Protein AF-A0A9D3YVD2-F1 (afdb_monomer_lite)

Secondary structure (DSSP, 8-state):
--GGG-PPPHHHHHHHHHHHHH--EE---S--BTTS------EES-SSEEEEEE--TT-SBPEEEEEE--

Sequence (70 aa):
MNIDQIQPSKCLKLYAFLQKRMNAVPALCEETTDYHSALDHIYTTEISYNTGVLEAYWSDHKMTWISLFL

Foldseek 3Di:
DDPVPDDDDPVVVVQCCCCPPVVWDWQDDAQFFPVRHDPDTDIDNAPDKHKDWAADPPDRGTDIDMDGDD

Radius of gyration: 15.01 Å; chains: 1; bounding box: 41×30×37 Å

Organism: Dreissena polymorpha (NCBI:txid45954)

pLDDT: mean 87.33, std 10.3, range [56.41, 96.94]

Structure (mmCIF, N/CA/C/O backbone):
data_AF-A0A9D3YVD2-F1
#
_entry.id   AF-A0A9D3YVD2-F1
#
loop_
_atom_site.group_PDB
_atom_site.id
_atom_site.type_symbol
_atom_site.label_atom_id
_atom_site.label_alt_id
_atom_site.label_comp_id
_atom_site.label_asym_id
_atom_site.label_entity_id
_atom_site.label_seq_id
_atom_site.pdbx_PDB_ins_code
_atom_site.Cartn_x
_atom_site.Cartn_y
_atom_site.Cartn_z
_atom_site.occupancy
_atom_site.B_iso_or_equiv
_atom_site.auth_seq_id
_atom_site.auth_comp_id
_atom_site.auth_asym_id
_atom_site.auth_atom_id
_atom_site.pdbx_PDB_model_num
ATOM 1 N N . MET A 1 1 ? 23.987 19.839 14.845 1.00 56.41 1 MET A N 1
ATOM 2 C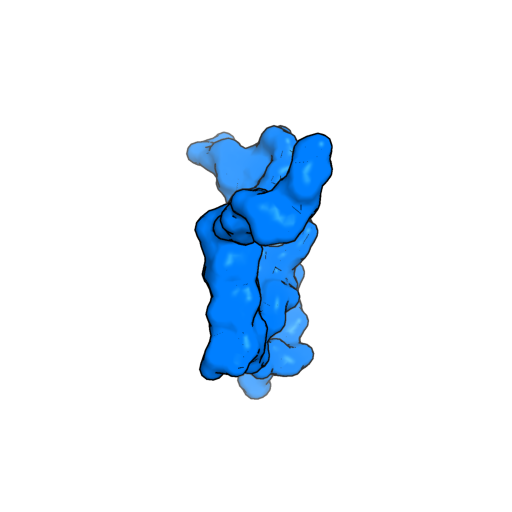 CA . MET A 1 1 ? 22.675 20.126 14.225 1.00 56.41 1 MET A CA 1
ATOM 3 C C . MET A 1 1 ? 21.617 19.738 15.246 1.00 56.41 1 MET A C 1
ATOM 5 O O . MET A 1 1 ? 21.663 18.606 15.706 1.00 56.41 1 MET A O 1
ATOM 9 N N . ASN A 1 2 ? 20.779 20.676 15.699 1.00 56.53 2 ASN A N 1
ATOM 10 C CA . ASN A 1 2 ? 19.744 20.387 16.695 1.00 56.53 2 ASN A CA 1
ATOM 11 C C . ASN A 1 2 ? 18.559 19.701 15.992 1.00 56.53 2 ASN A C 1
ATOM 13 O O . ASN A 1 2 ? 17.960 20.288 15.092 1.00 56.53 2 ASN A O 1
ATOM 17 N N . ILE A 1 3 ? 18.271 18.454 16.370 1.00 59.62 3 ILE A N 1
ATOM 18 C CA . ILE A 1 3 ? 17.231 17.611 15.758 1.00 59.62 3 ILE A CA 1
ATOM 19 C C . ILE A 1 3 ? 15.836 18.236 15.950 1.00 59.62 3 ILE A C 1
ATOM 21 O O . ILE A 1 3 ? 14.971 18.080 15.091 1.00 59.62 3 ILE A O 1
ATOM 25 N N . ASP A 1 4 ? 15.655 19.048 16.995 1.00 64.50 4 ASP A N 1
ATOM 26 C CA . ASP A 1 4 ? 14.379 19.677 17.359 1.00 64.50 4 ASP A CA 1
ATOM 27 C C . ASP A 1 4 ? 13.894 20.742 16.357 1.00 64.50 4 ASP A C 1
ATOM 29 O O . ASP A 1 4 ? 12.748 21.185 16.414 1.00 64.50 4 ASP A O 1
ATOM 33 N N . GLN A 1 5 ? 14.750 21.174 15.425 1.00 65.00 5 GLN A N 1
ATOM 34 C CA . GLN A 1 5 ? 14.406 22.169 14.399 1.00 65.00 5 GLN A CA 1
ATOM 35 C C . GLN A 1 5 ? 13.989 21.546 13.062 1.00 65.00 5 GLN A C 1
ATOM 37 O O . GLN A 1 5 ? 13.588 22.268 12.143 1.00 65.00 5 GLN A O 1
ATOM 42 N N . ILE A 1 6 ? 14.067 20.220 12.927 1.00 69.38 6 ILE A N 1
ATOM 43 C CA . ILE A 1 6 ? 13.705 19.540 11.686 1.00 69.38 6 ILE A CA 1
ATOM 44 C C . ILE A 1 6 ? 12.182 19.461 11.606 1.00 69.38 6 ILE A C 1
ATOM 46 O O . ILE A 1 6 ? 11.526 18.671 12.283 1.00 69.38 6 ILE A O 1
ATOM 50 N N . GLN A 1 7 ? 11.605 20.308 10.755 1.00 73.75 7 GLN A N 1
ATOM 51 C CA . GLN A 1 7 ? 10.182 20.253 10.455 1.00 73.75 7 GLN A CA 1
ATOM 52 C C . GLN A 1 7 ? 9.837 18.897 9.826 1.00 73.75 7 GLN A C 1
ATOM 54 O O . GLN A 1 7 ? 10.491 18.493 8.861 1.00 73.75 7 GLN A O 1
ATOM 59 N N . PRO A 1 8 ? 8.790 18.208 10.314 1.00 75.12 8 PRO A N 1
ATOM 60 C CA . PRO A 1 8 ? 8.399 16.942 9.728 1.00 75.12 8 PRO A CA 1
ATOM 61 C C . PRO A 1 8 ? 7.963 17.140 8.277 1.00 75.12 8 PRO A C 1
ATOM 63 O O . PRO A 1 8 ? 7.332 18.150 7.932 1.00 75.12 8 PRO A O 1
ATOM 66 N N . SER A 1 9 ? 8.305 16.169 7.428 1.00 80.44 9 SER A N 1
ATOM 67 C CA . SER A 1 9 ? 7.939 16.187 6.014 1.00 80.44 9 SER A CA 1
ATOM 68 C C . SER A 1 9 ? 6.418 16.270 5.847 1.00 80.44 9 SER A C 1
ATOM 70 O O . SER A 1 9 ? 5.646 15.892 6.734 1.00 80.44 9 SER A O 1
ATOM 72 N N . LYS A 1 10 ? 5.961 16.761 4.689 1.00 79.56 10 LYS A N 1
ATOM 73 C CA . LYS A 1 10 ? 4.523 16.817 4.374 1.00 79.56 10 LYS A CA 1
ATOM 74 C C . LYS A 1 10 ? 3.867 15.434 4.496 1.00 79.56 10 LYS A C 1
ATOM 76 O O . LYS A 1 10 ? 2.778 15.343 5.050 1.00 79.56 10 LYS A O 1
ATOM 81 N N . CYS A 1 11 ? 4.560 14.374 4.074 1.00 72.62 11 CYS A N 1
ATOM 82 C CA . CYS A 1 11 ? 4.081 12.996 4.182 1.00 72.62 11 CYS A CA 1
ATOM 83 C C . CYS A 1 11 ? 3.917 12.554 5.642 1.00 72.62 11 CYS A C 1
ATOM 85 O O . CYS A 1 11 ? 2.886 11.990 5.994 1.00 72.62 11 CYS A O 1
ATOM 87 N N . LEU A 1 12 ? 4.872 12.885 6.522 1.00 78.69 12 LEU A N 1
ATOM 88 C CA . LEU A 1 12 ? 4.761 12.541 7.944 1.00 78.69 12 LEU A CA 1
ATOM 89 C C . LEU A 1 12 ? 3.606 13.293 8.623 1.00 78.69 12 LEU A C 1
ATOM 91 O O . LEU A 1 12 ? 2.903 12.737 9.465 1.00 78.69 12 LEU A O 1
ATOM 95 N N . LYS A 1 13 ? 3.374 14.551 8.225 1.00 85.44 13 LYS A N 1
ATOM 96 C CA . LYS A 1 13 ? 2.227 15.344 8.693 1.00 85.44 13 LYS A CA 1
ATOM 97 C C . LYS A 1 13 ? 0.895 14.751 8.218 1.00 85.44 13 LYS A C 1
ATOM 99 O O . LYS A 1 13 ? -0.036 14.671 9.017 1.00 85.44 13 LYS A O 1
ATOM 104 N N . LEU A 1 14 ? 0.813 14.310 6.961 1.00 81.12 14 LEU A N 1
ATOM 105 C CA . LEU A 1 14 ? -0.371 13.642 6.410 1.00 81.12 14 LEU A CA 1
ATOM 106 C C . LEU A 1 14 ? -0.656 12.320 7.136 1.00 81.12 14 LEU A C 1
ATOM 108 O O . LEU A 1 14 ? -1.778 12.106 7.582 1.00 81.12 14 LEU A O 1
ATOM 112 N N . TYR A 1 15 ? 0.364 11.485 7.338 1.00 81.19 15 TYR A N 1
ATOM 113 C CA . TYR A 1 15 ? 0.238 10.227 8.074 1.00 81.19 15 TYR A CA 1
ATOM 114 C C . TYR A 1 15 ? -0.290 10.442 9.498 1.00 81.19 15 TYR A C 1
ATOM 116 O O . TYR A 1 15 ? -1.263 9.816 9.918 1.00 81.19 15 TYR A O 1
ATOM 124 N N . ALA A 1 16 ? 0.299 11.400 10.222 1.00 84.69 16 ALA A N 1
ATOM 125 C CA . ALA A 1 16 ? -0.143 11.747 11.567 1.00 84.69 16 ALA A CA 1
ATOM 126 C C . ALA A 1 16 ? -1.592 12.261 11.594 1.00 84.69 16 ALA A C 1
ATOM 128 O O . ALA A 1 16 ? -2.318 11.987 12.550 1.00 84.69 16 ALA A O 1
ATOM 129 N N . PHE A 1 17 ? -2.022 12.997 10.564 1.00 86.56 17 PHE A N 1
ATOM 130 C CA . PHE A 1 17 ? -3.408 13.438 10.428 1.00 86.56 17 PHE A CA 1
ATOM 131 C C . PHE A 1 17 ? -4.357 12.253 10.210 1.00 86.56 17 PHE A C 1
ATOM 133 O O . PHE A 1 17 ? -5.325 12.122 10.957 1.00 86.56 17 PHE A O 1
ATOM 140 N N . LEU A 1 18 ? -4.064 11.373 9.249 1.00 87.69 18 LEU A N 1
ATOM 141 C CA . LEU A 1 18 ? -4.910 10.223 8.910 1.00 87.69 18 LEU A CA 1
ATOM 142 C C . LEU A 1 18 ? -5.090 9.277 10.106 1.00 87.69 18 LEU A C 1
ATOM 144 O O . LEU A 1 18 ? -6.223 8.933 10.446 1.00 87.69 18 LEU A O 1
ATOM 148 N N . GLN A 1 19 ? -4.005 8.967 10.823 1.00 84.81 19 GLN A N 1
ATOM 149 C CA . GLN A 1 19 ? -4.079 8.147 12.033 1.00 84.81 19 GLN A CA 1
ATOM 150 C C . GLN A 1 19 ? -4.844 8.838 13.166 1.00 84.81 19 GLN A C 1
ATOM 152 O O . GLN A 1 19 ? -5.770 8.263 13.729 1.00 84.81 19 GLN A O 1
ATOM 157 N N . LYS A 1 20 ? -4.478 10.077 13.529 1.00 88.2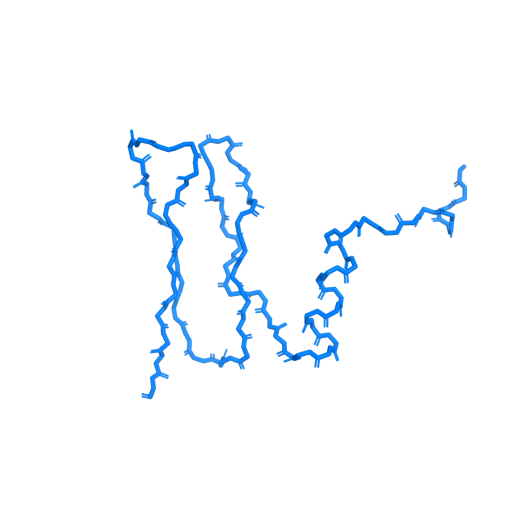5 20 LYS A N 1
ATOM 158 C CA . LYS A 1 20 ? -5.033 10.717 14.737 1.00 88.25 20 LYS A CA 1
ATOM 159 C C . LYS A 1 20 ? -6.449 11.247 14.560 1.00 88.25 20 LYS A C 1
ATOM 161 O O . LYS A 1 20 ? -7.168 11.366 15.547 1.00 88.25 20 LYS A O 1
ATOM 166 N N . ARG A 1 21 ? -6.821 11.670 13.350 1.00 87.94 21 ARG A N 1
ATOM 167 C CA . ARG A 1 21 ? -8.113 12.325 13.096 1.00 87.94 21 ARG A CA 1
ATOM 168 C C . ARG A 1 21 ? -9.133 11.401 12.465 1.00 87.94 21 ARG A C 1
ATOM 170 O O . ARG A 1 21 ? -10.309 11.574 12.754 1.00 87.94 21 ARG A O 1
ATOM 177 N N . MET A 1 22 ? -8.701 10.456 11.634 1.00 87.25 22 MET A N 1
ATOM 178 C CA . MET A 1 22 ? -9.622 9.557 10.934 1.00 87.25 22 MET A CA 1
ATOM 179 C C . MET A 1 22 ? -9.585 8.127 11.465 1.00 87.25 22 MET A C 1
ATOM 181 O O . MET A 1 22 ? -10.368 7.309 11.004 1.00 87.25 22 MET A O 1
ATOM 185 N N . ASN A 1 23 ? -8.695 7.821 12.419 1.00 89.06 23 ASN A N 1
ATOM 186 C CA . ASN A 1 23 ? -8.446 6.456 12.888 1.00 89.06 23 ASN A CA 1
ATOM 187 C C . ASN A 1 23 ? -8.130 5.487 11.731 1.00 89.06 23 ASN A C 1
ATOM 189 O O . ASN A 1 23 ? -8.412 4.295 11.809 1.00 89.06 23 ASN A O 1
ATOM 193 N N . ALA A 1 24 ? -7.579 6.023 10.639 1.00 91.50 24 ALA A N 1
ATOM 194 C CA . ALA A 1 24 ? -7.250 5.258 9.453 1.00 91.50 24 ALA A CA 1
ATOM 195 C C . ALA A 1 24 ? -5.825 4.720 9.578 1.00 91.50 24 ALA A C 1
ATOM 197 O O . ALA A 1 24 ? -4.900 5.446 9.959 1.00 91.50 24 ALA A O 1
ATOM 198 N N . VAL A 1 25 ? -5.646 3.452 9.231 1.00 89.50 25 VAL A N 1
ATOM 199 C CA . VAL A 1 25 ? -4.352 2.768 9.227 1.00 89.50 25 VAL A CA 1
ATOM 200 C C . VAL A 1 25 ? -3.896 2.520 7.789 1.00 89.50 25 VAL A C 1
ATOM 202 O O . VAL A 1 25 ? -4.739 2.408 6.894 1.00 89.50 25 VAL A O 1
ATOM 205 N N . PRO A 1 26 ? -2.578 2.486 7.525 1.00 89.94 26 PRO A N 1
ATOM 206 C CA . PRO A 1 26 ? -2.074 2.115 6.208 1.00 89.94 26 PRO A CA 1
ATOM 207 C C . PRO A 1 26 ? -2.466 0.667 5.890 1.00 89.94 26 PRO A C 1
ATOM 209 O O . PRO A 1 26 ? -2.173 -0.248 6.657 1.00 89.94 26 PRO A O 1
ATOM 212 N N . ALA A 1 27 ? -3.136 0.477 4.758 1.00 92.88 27 ALA A N 1
ATOM 213 C CA . ALA A 1 27 ? -3.604 -0.816 4.272 1.00 92.88 27 ALA A CA 1
ATOM 214 C C . ALA A 1 27 ? -2.617 -1.475 3.299 1.00 92.88 27 ALA A C 1
ATOM 216 O O . ALA A 1 27 ? -2.630 -2.692 3.142 1.00 92.88 27 ALA A O 1
ATOM 217 N N . LEU A 1 28 ? -1.771 -0.676 2.647 1.00 93.19 28 LEU A N 1
ATOM 218 C CA . LEU A 1 28 ? -0.772 -1.119 1.680 1.00 93.19 28 LEU A CA 1
ATOM 219 C C . LEU A 1 28 ? 0.592 -0.524 2.050 1.00 93.19 28 LEU A C 1
ATOM 221 O O . LEU A 1 28 ? 0.695 0.687 2.245 1.00 93.19 28 LEU A O 1
ATOM 225 N N . CYS A 1 29 ? 1.618 -1.375 2.12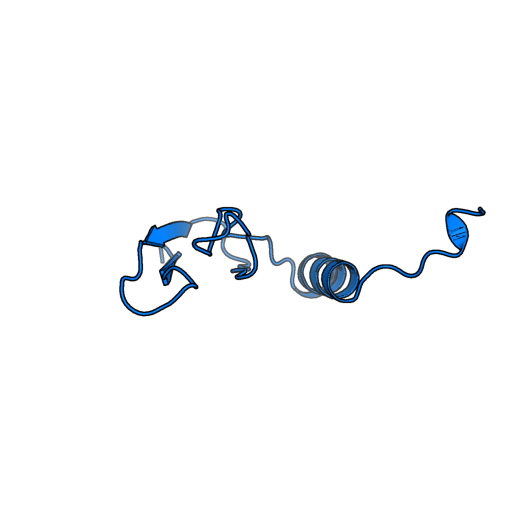8 1.00 87.25 29 CYS A N 1
ATOM 226 C CA . CYS A 1 29 ? 2.996 -0.996 2.477 1.00 87.25 29 CYS A CA 1
ATOM 227 C C . CYS A 1 29 ? 4.039 -1.558 1.488 1.00 87.25 29 CYS A C 1
ATOM 229 O O . CYS A 1 29 ? 5.227 -1.590 1.800 1.00 87.25 29 CYS A O 1
ATOM 231 N N . GLU A 1 30 ? 3.593 -2.057 0.335 1.00 93.19 30 GLU A N 1
ATOM 232 C CA . GLU A 1 30 ? 4.431 -2.702 -0.681 1.00 93.19 30 GLU A CA 1
ATOM 233 C C . GLU A 1 30 ? 5.033 -1.687 -1.666 1.00 93.19 30 GLU A C 1
ATOM 235 O O . GLU A 1 30 ? 4.601 -0.537 -1.738 1.00 93.19 30 GLU A O 1
ATOM 240 N N . GLU A 1 31 ? 6.033 -2.114 -2.440 1.00 96.31 31 GLU A N 1
ATOM 241 C CA . GLU A 1 31 ? 6.597 -1.314 -3.532 1.00 96.31 31 GLU A CA 1
ATOM 242 C C . GLU A 1 31 ? 5.556 -1.128 -4.639 1.00 96.31 31 GLU A C 1
ATOM 244 O O . GLU A 1 31 ? 5.040 -2.100 -5.188 1.00 96.31 31 GLU A O 1
ATOM 249 N N . THR A 1 32 ? 5.271 0.120 -4.999 1.00 96.75 32 THR A N 1
ATOM 250 C CA . THR A 1 32 ? 4.219 0.466 -5.966 1.00 96.75 32 THR A CA 1
ATOM 251 C C . THR A 1 32 ? 4.783 0.988 -7.276 1.00 96.75 32 THR A C 1
ATOM 253 O O . THR A 1 32 ? 4.040 1.475 -8.116 1.00 96.75 32 THR A O 1
ATOM 256 N N . THR A 1 33 ? 6.097 0.893 -7.465 1.00 96.38 33 THR A N 1
ATOM 257 C CA . THR A 1 33 ? 6.781 1.387 -8.660 1.00 96.38 33 THR A CA 1
ATOM 258 C C . THR A 1 33 ? 7.869 0.423 -9.105 1.00 96.38 33 THR A C 1
ATOM 260 O O . THR A 1 33 ? 8.417 -0.327 -8.293 1.00 96.38 33 THR A O 1
ATOM 263 N N . ASP A 1 34 ? 8.239 0.498 -10.377 1.00 95.19 34 ASP A N 1
ATOM 264 C CA . ASP A 1 34 ? 9.351 -0.279 -10.946 1.00 95.19 34 ASP A CA 1
ATOM 265 C C . ASP A 1 34 ? 10.723 0.154 -10.407 1.00 95.19 34 ASP A C 1
ATOM 267 O O . ASP A 1 34 ? 11.713 -0.563 -10.528 1.00 95.19 34 ASP A O 1
ATOM 271 N N . TYR A 1 35 ? 10.782 1.316 -9.752 1.00 95.31 35 TYR A N 1
ATOM 272 C CA . TYR A 1 35 ? 11.967 1.828 -9.064 1.00 95.31 35 TYR A CA 1
ATOM 273 C C . TYR A 1 35 ? 12.075 1.354 -7.607 1.00 95.31 35 TYR A C 1
ATOM 275 O O . TYR A 1 35 ? 12.821 1.951 -6.830 1.00 95.31 35 TYR A O 1
ATOM 283 N N . HIS A 1 36 ? 11.329 0.313 -7.220 1.00 93.31 36 HIS A N 1
ATOM 284 C CA . HIS A 1 36 ? 11.327 -0.252 -5.865 1.00 93.31 36 HIS A CA 1
ATOM 285 C C . HIS A 1 36 ? 10.954 0.766 -4.776 1.00 93.31 36 HIS A C 1
ATOM 287 O O . HIS A 1 36 ? 11.444 0.728 -3.647 1.00 93.31 36 HIS A O 1
ATOM 293 N N . SER A 1 37 ? 10.087 1.722 -5.121 1.00 93.44 37 SER A N 1
ATOM 294 C CA . SER A 1 37 ? 9.602 2.744 -4.194 1.00 93.44 37 SER A CA 1
ATOM 295 C C . SER A 1 37 ? 8.111 2.577 -3.897 1.00 93.44 37 SER A C 1
ATOM 297 O O . SER A 1 37 ? 7.331 2.208 -4.777 1.00 93.44 37 SER A O 1
ATOM 299 N N . ALA A 1 38 ? 7.722 2.833 -2.646 1.00 92.00 38 ALA A N 1
ATOM 300 C CA . ALA A 1 38 ? 6.340 2.813 -2.166 1.00 92.00 38 ALA A CA 1
ATOM 301 C C . ALA A 1 38 ? 5.796 4.249 -2.124 1.00 92.00 38 ALA A C 1
ATOM 303 O O . ALA A 1 38 ? 5.909 4.947 -1.112 1.00 92.00 38 ALA A O 1
ATOM 304 N N . LEU A 1 39 ? 5.294 4.730 -3.262 1.00 90.94 39 LEU A N 1
ATOM 305 C CA . LEU A 1 39 ? 4.798 6.106 -3.396 1.00 90.94 39 LEU A CA 1
ATOM 306 C C . LEU A 1 39 ? 3.274 6.184 -3.290 1.00 90.94 39 LEU A C 1
ATOM 308 O O . LEU A 1 39 ? 2.738 7.193 -2.821 1.00 90.94 39 LEU A O 1
ATOM 312 N N . ASP A 1 40 ? 2.584 5.107 -3.653 1.00 91.19 40 ASP A N 1
ATOM 313 C CA . ASP A 1 40 ? 1.132 5.008 -3.601 1.00 91.19 40 ASP A CA 1
ATOM 314 C C . ASP A 1 40 ? 0.699 4.381 -2.278 1.00 91.19 40 ASP A C 1
ATOM 316 O O . ASP A 1 40 ? 1.261 3.389 -1.817 1.00 91.19 40 ASP A O 1
ATOM 320 N N . HIS A 1 41 ? -0.306 4.980 -1.646 1.00 90.12 41 HIS A N 1
ATOM 321 C CA . HIS A 1 41 ? -0.733 4.603 -0.306 1.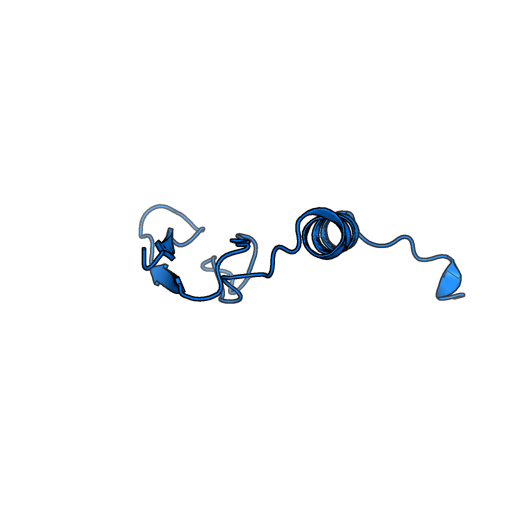00 90.12 41 HIS A CA 1
ATOM 322 C C . HIS A 1 41 ? -2.245 4.416 -0.269 1.00 90.12 41 HIS A C 1
ATOM 324 O O . HIS A 1 41 ? -2.998 5.271 -0.738 1.00 90.12 41 HIS A O 1
ATOM 330 N N . ILE A 1 42 ? -2.689 3.333 0.363 1.00 92.19 42 ILE A N 1
ATOM 331 C CA . ILE A 1 42 ? -4.094 3.106 0.697 1.00 92.19 42 ILE A CA 1
ATOM 332 C C . ILE A 1 42 ? -4.219 3.182 2.215 1.00 92.19 42 ILE A C 1
ATOM 334 O O . ILE A 1 42 ? -3.438 2.562 2.934 1.00 92.19 42 ILE A O 1
ATOM 338 N N . TYR A 1 43 ? -5.206 3.932 2.699 1.00 91.62 43 TYR A N 1
ATOM 339 C CA . TYR A 1 43 ? -5.552 4.012 4.115 1.00 91.62 43 TYR A CA 1
ATOM 340 C C . TYR A 1 43 ? -7.003 3.596 4.303 1.00 91.62 43 TYR A C 1
ATOM 342 O O . TYR A 1 43 ? -7.853 3.941 3.484 1.00 91.62 43 TYR A O 1
ATOM 350 N N . THR A 1 44 ? -7.291 2.885 5.387 1.00 91.56 44 THR A N 1
ATOM 351 C CA . THR A 1 44 ? -8.646 2.420 5.694 1.00 91.56 44 THR A CA 1
ATOM 352 C C . THR A 1 44 ? -8.919 2.457 7.191 1.00 91.56 44 THR A C 1
ATOM 354 O O . THR A 1 44 ? -8.001 2.366 8.005 1.00 91.56 44 THR A O 1
ATOM 357 N N . THR A 1 45 ? -10.188 2.621 7.550 1.00 92.44 45 THR A N 1
ATOM 358 C CA . THR A 1 45 ? -10.696 2.421 8.914 1.00 92.44 45 THR A CA 1
ATOM 359 C C . THR A 1 45 ? -11.173 0.993 9.152 1.00 92.44 45 THR A C 1
ATOM 361 O O . THR A 1 45 ? -11.418 0.616 10.295 1.00 92.44 45 THR A O 1
ATOM 364 N N . GLU A 1 46 ? -11.316 0.208 8.083 1.00 91.38 46 GLU A N 1
ATOM 365 C CA . GLU A 1 46 ? -11.795 -1.166 8.156 1.00 91.38 46 GLU A CA 1
ATOM 366 C C . GLU A 1 46 ? -10.729 -2.097 8.732 1.00 91.38 46 GLU A C 1
ATOM 368 O O . GLU A 1 46 ? -9.539 -1.951 8.465 1.00 91.38 46 GLU A O 1
ATOM 373 N N . ILE A 1 47 ? -11.167 -3.083 9.513 1.00 86.94 47 ILE A N 1
ATOM 374 C CA . ILE A 1 47 ? -10.278 -4.038 10.197 1.00 86.94 47 ILE A CA 1
ATOM 375 C C . ILE A 1 47 ? -10.067 -5.305 9.352 1.00 86.94 47 ILE A C 1
ATOM 377 O O . ILE A 1 47 ? -9.076 -6.009 9.519 1.00 86.94 47 ILE A O 1
ATOM 381 N N . SER A 1 48 ? -11.009 -5.597 8.449 1.00 92.94 48 SER A N 1
ATOM 382 C CA . SE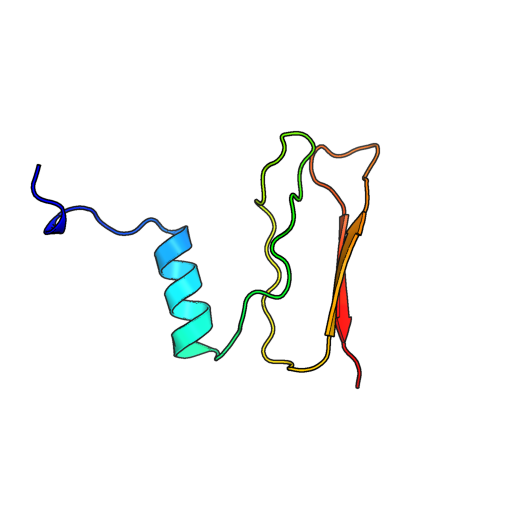R A 1 48 ? -10.998 -6.777 7.586 1.00 92.94 48 SER A CA 1
ATOM 383 C C . SER A 1 48 ? -10.916 -6.354 6.125 1.00 92.94 48 SER A C 1
ATOM 385 O O . SER A 1 48 ? -11.901 -5.935 5.515 1.00 92.94 48 SER A O 1
ATOM 387 N N . TYR A 1 49 ? -9.721 -6.454 5.561 1.00 93.94 49 TYR A N 1
ATOM 388 C CA . TYR A 1 49 ? -9.463 -6.139 4.165 1.00 93.94 49 TYR A CA 1
ATOM 389 C C . TYR A 1 49 ? -8.313 -6.991 3.641 1.00 93.94 49 TYR A C 1
ATOM 391 O O . TYR A 1 49 ? -7.469 -7.455 4.405 1.00 93.94 49 TYR A O 1
ATOM 399 N N . ASN A 1 50 ? -8.264 -7.133 2.321 1.00 95.12 50 ASN A N 1
ATOM 400 C CA . ASN A 1 50 ? -7.063 -7.548 1.612 1.00 95.12 50 ASN A CA 1
ATOM 401 C C . ASN A 1 50 ? -6.578 -6.406 0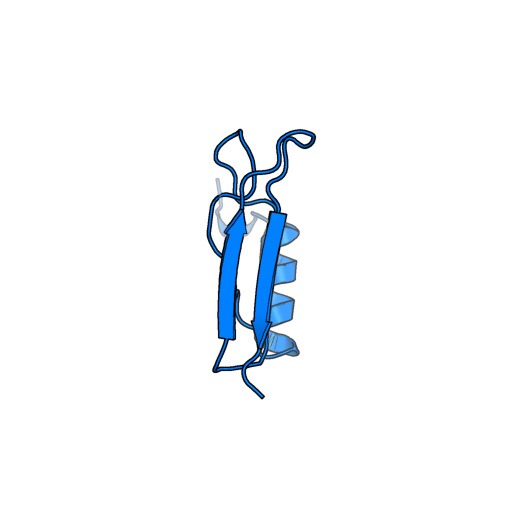.725 1.00 95.12 50 ASN A C 1
ATOM 403 O O . ASN A 1 50 ? -7.378 -5.624 0.208 1.00 95.12 50 ASN A O 1
ATOM 407 N N . THR A 1 51 ? -5.272 -6.341 0.527 1.00 95.94 51 THR A N 1
ATOM 408 C CA . THR A 1 51 ? -4.616 -5.405 -0.383 1.00 95.94 51 THR A CA 1
ATOM 409 C C . THR A 1 51 ? -3.566 -6.133 -1.203 1.00 95.94 51 THR A C 1
ATOM 411 O O . THR A 1 51 ? -3.191 -7.264 -0.890 1.00 95.94 51 THR A O 1
ATOM 414 N N . GLY A 1 52 ? -3.110 -5.486 -2.270 1.00 96.25 52 GLY A N 1
ATOM 415 C CA . GLY A 1 52 ? -1.950 -5.962 -3.003 1.00 96.25 52 GLY A CA 1
ATOM 416 C C . GLY A 1 52 ? -1.534 -5.041 -4.135 1.00 96.25 52 GLY A C 1
ATOM 417 O O . GLY A 1 52 ? -2.211 -4.057 -4.463 1.00 96.25 52 GLY A O 1
ATOM 418 N N . VAL A 1 53 ? -0.413 -5.416 -4.743 1.00 96.94 53 VAL A N 1
ATOM 419 C CA . VAL A 1 53 ? 0.182 -4.752 -5.901 1.00 96.94 53 VAL A CA 1
ATOM 420 C C . VAL A 1 53 ? 0.221 -5.711 -7.089 1.00 96.94 53 VAL A C 1
ATOM 422 O O . VAL A 1 53 ? 0.514 -6.896 -6.945 1.00 96.94 53 VAL A O 1
ATOM 425 N N . LEU A 1 54 ? -0.097 -5.198 -8.275 1.00 95.88 54 LEU A N 1
ATOM 426 C CA . LEU A 1 54 ? -0.073 -5.923 -9.542 1.00 95.88 54 LEU A CA 1
ATOM 427 C C . LEU A 1 54 ? 0.772 -5.150 -10.557 1.00 95.88 54 LEU A C 1
ATOM 429 O O . LEU A 1 54 ? 0.620 -3.937 -10.697 1.00 95.88 54 LEU A O 1
ATOM 433 N N . GLU A 1 55 ? 1.633 -5.863 -11.282 1.00 94.31 55 GLU A N 1
ATOM 434 C CA . GLU A 1 55 ? 2.474 -5.279 -12.332 1.00 94.31 55 GLU A CA 1
ATOM 435 C C . GLU A 1 55 ? 1.632 -4.581 -13.409 1.00 94.31 55 GLU A C 1
ATOM 437 O O . GLU A 1 55 ? 0.595 -5.094 -13.845 1.00 94.31 55 GLU A O 1
ATOM 442 N N . ALA A 1 56 ? 2.094 -3.410 -13.851 1.00 91.69 56 ALA A N 1
ATOM 443 C CA . ALA A 1 56 ? 1.435 -2.605 -14.872 1.00 91.69 56 ALA A CA 1
ATOM 444 C C . ALA A 1 56 ? 2.400 -2.347 -16.037 1.00 91.69 56 ALA A C 1
ATOM 446 O O . ALA A 1 56 ? 3.397 -1.660 -15.898 1.00 91.69 56 ALA A O 1
ATOM 447 N N . TYR A 1 57 ? 2.096 -2.873 -17.224 1.00 85.69 57 TYR A N 1
ATOM 448 C CA . TYR A 1 57 ? 3.049 -2.875 -18.348 1.00 85.69 57 TYR A CA 1
ATOM 449 C C . TYR A 1 57 ? 3.165 -1.549 -19.128 1.00 85.69 57 TYR A C 1
ATOM 451 O O . TYR A 1 57 ? 3.982 -1.448 -20.040 1.00 85.69 57 TYR A O 1
ATOM 459 N N . TRP A 1 58 ? 2.356 -0.537 -18.801 1.00 91.62 58 TRP A N 1
ATOM 460 C CA . TRP A 1 58 ? 2.339 0.772 -19.483 1.00 91.62 58 TRP A CA 1
ATOM 461 C C . TRP A 1 58 ? 2.460 1.954 -18.516 1.00 91.62 58 TRP A C 1
ATOM 463 O O . TRP A 1 58 ? 2.071 3.072 -18.849 1.00 91.62 58 TRP A O 1
ATOM 473 N N . SER A 1 59 ? 2.952 1.697 -17.308 1.00 94.69 59 SER A N 1
ATOM 474 C CA . SER A 1 59 ? 3.088 2.672 -16.232 1.00 94.69 59 SER A CA 1
ATOM 475 C C . SER A 1 59 ? 4.264 2.254 -15.359 1.00 94.69 59 SER A C 1
ATOM 477 O O . SER A 1 59 ? 4.408 1.077 -15.065 1.00 94.69 59 SER A O 1
ATOM 479 N N . ASP A 1 60 ? 5.087 3.208 -14.940 1.00 94.50 60 ASP A N 1
ATOM 480 C CA . ASP A 1 60 ? 6.134 2.993 -13.936 1.00 94.50 60 ASP A CA 1
ATOM 481 C C . ASP A 1 60 ? 5.557 2.834 -12.519 1.00 94.50 60 ASP A C 1
ATOM 483 O O . ASP A 1 60 ? 6.231 2.323 -11.623 1.00 94.50 60 ASP A O 1
ATOM 487 N N . HIS A 1 61 ? 4.299 3.244 -12.328 1.00 96.44 61 HIS A N 1
ATOM 488 C CA . HIS A 1 61 ? 3.474 2.900 -11.176 1.00 96.44 61 HIS A CA 1
ATOM 489 C C . HIS A 1 61 ? 2.701 1.598 -11.417 1.00 96.44 61 HIS A C 1
ATOM 491 O O . HIS A 1 61 ? 1.996 1.454 -12.421 1.00 96.44 61 HIS A O 1
ATOM 497 N N . LYS A 1 62 ? 2.774 0.690 -10.446 1.00 96.00 62 LYS A N 1
ATOM 498 C CA . LYS A 1 62 ? 2.046 -0.578 -10.385 1.00 96.00 62 LYS A CA 1
ATOM 499 C C . LYS A 1 62 ? 0.603 -0.353 -9.941 1.00 96.00 62 LYS A C 1
ATOM 501 O O . LYS A 1 62 ? 0.287 0.589 -9.214 1.00 96.00 62 LYS A O 1
ATOM 506 N N . MET A 1 63 ? -0.296 -1.243 -10.348 1.00 95.50 63 MET A N 1
ATOM 507 C CA . MET A 1 63 ? -1.693 -1.169 -9.934 1.00 95.50 63 MET A CA 1
ATOM 508 C C . MET A 1 63 ? -1.825 -1.601 -8.474 1.00 95.50 63 MET A C 1
ATOM 510 O O . MET A 1 63 ? -1.396 -2.689 -8.098 1.00 95.50 63 MET A O 1
ATOM 514 N N . THR A 1 64 ? -2.463 -0.767 -7.661 1.00 96.06 64 THR A N 1
ATOM 515 C CA . THR A 1 64 ? -2.756 -1.062 -6.256 1.00 96.06 64 THR A CA 1
ATOM 516 C C . THR A 1 64 ? -4.244 -1.331 -6.084 1.00 96.06 64 THR A C 1
ATOM 518 O O . THR A 1 64 ? -5.079 -0.717 -6.753 1.00 96.06 64 THR A O 1
ATOM 521 N N . TRP A 1 65 ? -4.603 -2.271 -5.212 1.00 95.25 65 TRP A N 1
ATOM 522 C CA . TRP A 1 65 ? -6.004 -2.588 -4.946 1.00 95.25 65 TRP A CA 1
ATOM 523 C C . TRP A 1 65 ? -6.267 -2.826 -3.463 1.00 95.25 65 TRP A C 1
ATOM 525 O O . TRP A 1 65 ? -5.380 -3.202 -2.696 1.00 95.25 65 TRP A O 1
ATOM 535 N N . ILE A 1 66 ? -7.525 -2.613 -3.078 1.00 95.25 66 ILE A N 1
ATOM 536 C CA . ILE A 1 66 ? -8.081 -2.978 -1.779 1.00 95.25 66 ILE A CA 1
ATOM 537 C C . ILE A 1 66 ? -9.416 -3.686 -1.998 1.00 95.25 66 ILE A C 1
ATOM 539 O O . ILE A 1 66 ? -10.242 -3.252 -2.800 1.00 95.25 66 ILE A O 1
ATOM 543 N N . SER A 1 67 ? -9.619 -4.791 -1.291 1.00 94.88 67 SER A N 1
ATOM 544 C CA . SER A 1 67 ? -10.884 -5.511 -1.227 1.00 94.88 67 SER A CA 1
ATOM 545 C C . SER A 1 67 ? -11.378 -5.466 0.210 1.00 94.88 67 SER A C 1
ATOM 547 O O . SER A 1 67 ? -10.698 -5.940 1.121 1.00 94.88 67 SER A O 1
ATOM 549 N N . LEU A 1 68 ? -12.540 -4.846 0.404 1.00 90.31 68 LEU A N 1
ATOM 550 C CA . LEU A 1 68 ? -13.198 -4.752 1.700 1.00 90.31 68 LEU A CA 1
ATOM 551 C C . LEU A 1 68 ? -14.139 -5.946 1.852 1.00 90.31 68 LEU A C 1
ATOM 553 O O . LEU A 1 68 ? -14.955 -6.205 0.965 1.00 90.31 68 LEU A O 1
ATOM 557 N N . PHE A 1 69 ? -14.026 -6.661 2.966 1.00 82.88 69 PHE A N 1
ATOM 558 C CA . PHE A 1 69 ? -14.992 -7.692 3.324 1.00 82.88 69 PHE A CA 1
ATOM 559 C C . PHE A 1 69 ? -16.145 -7.018 4.069 1.00 82.88 69 PHE A C 1
ATOM 561 O O . PHE A 1 69 ? -15.939 -6.504 5.167 1.00 82.88 69 PHE A O 1
ATOM 568 N N . LEU A 1 70 ? -17.320 -6.975 3.435 1.00 61.12 70 LEU A N 1
ATOM 569 C CA . LEU A 1 70 ? -18.564 -6.459 4.017 1.00 61.12 70 LEU A CA 1
ATOM 570 C C . LEU A 1 70 ? -19.274 -7.526 4.854 1.00 61.12 70 LEU A C 1
ATOM 572 O O . LEU A 1 70 ? -19.269 -8.703 4.423 1.00 61.12 70 LEU A O 1
#